Protein AF-A0A964L689-F1 (afdb_monomer_lite)

pLDDT: mean 83.7, std 13.47, range [41.34, 97.81]

Structure (mmCIF, N/CA/C/O backbone):
data_AF-A0A964L689-F1
#
_entry.id   AF-A0A964L689-F1
#
loop_
_atom_site.group_PDB
_atom_site.id
_atom_site.type_symbol
_atom_site.label_atom_id
_atom_site.label_alt_id
_atom_site.label_comp_id
_atom_site.label_asym_id
_atom_site.label_entity_id
_atom_site.label_seq_id
_atom_site.pdbx_PDB_ins_code
_atom_site.Cartn_x
_atom_site.Cartn_y
_atom_site.Cartn_z
_atom_site.occupancy
_atom_site.B_iso_or_equiv
_atom_site.auth_seq_id
_atom_site.auth_comp_id
_atom_site.auth_asym_id
_atom_site.auth_atom_id
_atom_site.pdbx_PDB_model_num
ATOM 1 N N . MET A 1 1 ? 2.789 32.667 -53.325 1.00 51.06 1 MET A N 1
ATOM 2 C CA . MET A 1 1 ? 3.941 32.046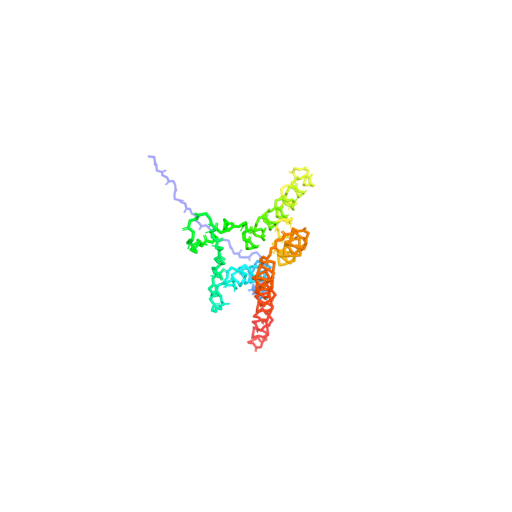 -52.638 1.00 51.06 1 MET A CA 1
ATOM 3 C C . MET A 1 1 ? 3.669 30.558 -52.642 1.00 51.06 1 MET A C 1
ATOM 5 O O . MET A 1 1 ? 2.903 30.087 -51.812 1.00 51.06 1 MET A O 1
ATOM 9 N N . ASP A 1 2 ? 4.183 29.869 -53.657 1.00 64.56 2 ASP A N 1
ATOM 10 C CA . ASP A 1 2 ? 3.907 28.454 -53.896 1.00 64.56 2 ASP A CA 1
ATOM 11 C C . ASP A 1 2 ? 4.858 27.600 -53.057 1.00 64.56 2 ASP A C 1
ATOM 13 O O . ASP A 1 2 ? 6.078 27.732 -53.157 1.00 64.56 2 ASP A O 1
ATOM 17 N N . ASN A 1 3 ? 4.301 26.750 -52.193 1.00 64.12 3 ASN A N 1
ATOM 18 C CA . ASN A 1 3 ? 5.085 25.785 -51.429 1.00 64.12 3 ASN A CA 1
ATOM 19 C C . ASN A 1 3 ? 5.558 24.669 -52.373 1.00 64.12 3 ASN A C 1
ATOM 21 O O . ASN A 1 3 ? 4.719 24.065 -53.048 1.00 64.12 3 ASN A O 1
ATOM 25 N N . PRO A 1 4 ? 6.864 24.355 -52.426 1.00 75.81 4 PRO A N 1
ATOM 26 C CA . PRO A 1 4 ? 7.337 23.250 -53.241 1.00 75.81 4 PRO A CA 1
ATOM 27 C C . PRO A 1 4 ? 6.759 21.922 -52.721 1.00 75.81 4 PRO A C 1
ATOM 29 O O . PRO A 1 4 ? 6.593 21.746 -51.509 1.00 75.81 4 PRO A O 1
ATOM 32 N N . PRO A 1 5 ? 6.447 20.972 -53.618 1.00 78.19 5 PRO A N 1
ATOM 33 C CA . PRO A 1 5 ? 5.855 19.699 -53.235 1.00 78.19 5 PRO A CA 1
ATOM 34 C C . PRO A 1 5 ? 6.825 18.891 -52.364 1.00 78.19 5 PRO A C 1
ATOM 36 O O . PRO A 1 5 ? 7.956 18.601 -52.759 1.00 78.19 5 PRO A O 1
ATOM 39 N N . VAL A 1 6 ? 6.374 18.509 -51.166 1.00 75.88 6 VAL A N 1
ATOM 40 C CA . VAL A 1 6 ? 7.130 17.650 -50.246 1.00 75.88 6 VAL A CA 1
ATOM 41 C C . VAL A 1 6 ? 7.205 16.239 -50.835 1.00 75.88 6 VAL A C 1
ATOM 43 O O . VAL A 1 6 ? 6.235 15.486 -50.820 1.00 75.88 6 VAL A O 1
ATOM 46 N N . SER A 1 7 ? 8.372 15.879 -51.369 1.00 77.94 7 SER A N 1
ATOM 47 C CA . SER A 1 7 ? 8.658 14.546 -51.905 1.00 77.94 7 SER A CA 1
ATOM 48 C C . SER A 1 7 ? 9.169 13.625 -50.797 1.00 77.94 7 SER A C 1
ATOM 50 O O . SER A 1 7 ? 10.312 13.747 -50.351 1.00 77.94 7 SER A O 1
ATOM 52 N N . ILE A 1 8 ? 8.352 12.655 -50.393 1.00 78.94 8 ILE A N 1
ATOM 53 C CA . ILE A 1 8 ? 8.748 11.604 -49.451 1.00 78.94 8 ILE A CA 1
ATOM 54 C C . ILE A 1 8 ? 9.462 10.495 -50.230 1.00 78.94 8 ILE A C 1
ATOM 56 O O . ILE A 1 8 ? 8.850 9.791 -51.032 1.00 78.94 8 ILE A O 1
ATOM 60 N N . LYS A 1 9 ? 10.764 10.318 -49.986 1.00 77.69 9 LYS A N 1
ATOM 61 C CA . LYS A 1 9 ? 11.562 9.240 -50.583 1.00 77.69 9 LYS A CA 1
ATOM 62 C C . LYS A 1 9 ? 11.717 8.109 -49.565 1.00 77.69 9 LYS A C 1
ATOM 64 O O . LYS A 1 9 ? 12.380 8.278 -48.545 1.00 77.69 9 LYS A O 1
ATOM 69 N N . MET A 1 10 ? 11.092 6.960 -49.820 1.00 71.50 10 MET A N 1
ATOM 70 C CA . MET A 1 10 ? 11.295 5.768 -48.990 1.00 71.50 10 MET A CA 1
ATOM 71 C C . MET A 1 10 ? 12.699 5.204 -49.228 1.00 71.50 10 MET A C 1
ATOM 73 O O . MET A 1 10 ? 13.040 4.816 -50.345 1.00 71.50 1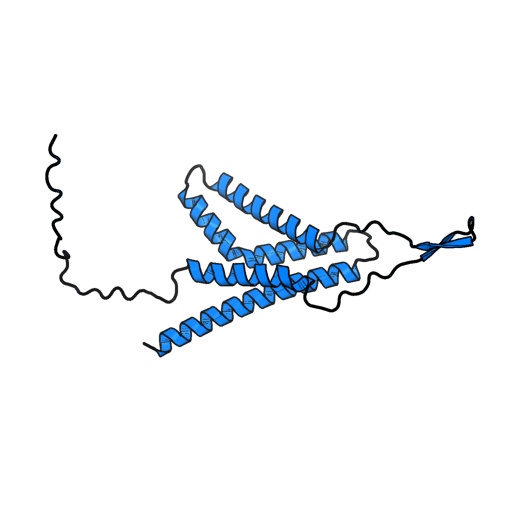0 MET A O 1
ATOM 77 N N . HIS A 1 11 ? 13.508 5.141 -48.171 1.00 74.19 11 HIS A N 1
ATOM 78 C CA . HIS A 1 11 ? 14.788 4.439 -48.191 1.00 74.19 11 HIS A CA 1
ATOM 79 C C . HIS A 1 11 ? 14.567 2.940 -47.972 1.00 74.19 11 HIS A C 1
ATOM 81 O O .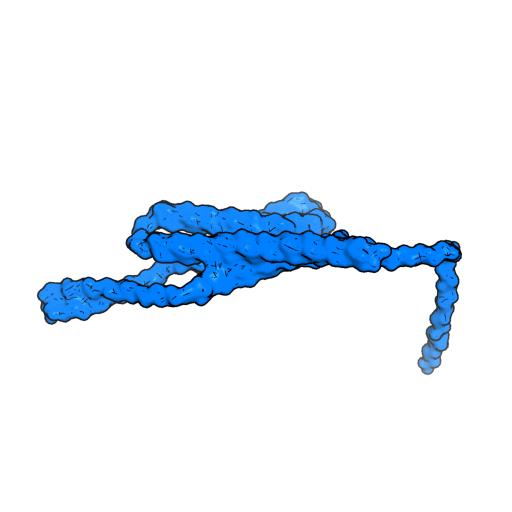 HIS A 1 11 ? 13.863 2.534 -47.047 1.00 74.19 11 HIS A O 1
ATOM 87 N N . ALA A 1 12 ? 15.175 2.112 -48.824 1.00 74.50 12 ALA A N 1
ATOM 88 C CA . ALA A 1 12 ? 15.200 0.672 -48.612 1.00 74.50 12 ALA A CA 1
ATOM 89 C C . ALA A 1 12 ? 16.007 0.347 -47.337 1.00 74.50 12 ALA A C 1
ATOM 91 O O . ALA A 1 12 ? 17.000 1.021 -47.061 1.00 74.50 12 ALA A O 1
ATOM 92 N N . PRO A 1 13 ? 15.607 -0.665 -46.549 1.00 68.75 13 PRO A N 1
ATOM 93 C CA . PRO A 1 13 ? 16.316 -1.033 -45.329 1.00 68.75 13 PRO A CA 1
ATOM 94 C C . PRO A 1 13 ? 17.757 -1.469 -45.642 1.00 68.75 13 PRO A C 1
ATOM 96 O O . PRO A 1 13 ? 17.975 -2.432 -46.375 1.00 68.75 13 PRO A O 1
ATOM 99 N N . GLU A 1 14 ? 18.726 -0.770 -45.042 1.00 76.25 14 GLU A N 1
ATOM 100 C CA . GLU A 1 14 ? 20.181 -0.890 -45.269 1.00 76.25 14 GLU A CA 1
ATOM 101 C C . GLU A 1 14 ? 20.732 -2.319 -45.099 1.00 76.25 14 GLU A C 1
ATOM 103 O O . GLU A 1 14 ? 21.706 -2.723 -45.725 1.00 76.25 14 GLU A O 1
ATOM 108 N N . ARG A 1 15 ? 20.072 -3.155 -44.296 1.00 66.69 15 ARG A N 1
ATOM 109 C CA . ARG A 1 15 ? 20.368 -4.586 -44.199 1.00 66.69 15 ARG A CA 1
ATOM 110 C C . ARG A 1 15 ? 19.164 -5.369 -44.695 1.00 66.69 15 ARG A C 1
ATOM 112 O O . ARG A 1 15 ? 18.144 -5.420 -44.018 1.00 66.69 15 ARG A O 1
ATOM 119 N N . ARG A 1 16 ? 19.328 -6.105 -45.801 1.00 60.97 16 ARG A N 1
ATOM 120 C CA . ARG A 1 16 ? 18.403 -7.139 -46.331 1.00 60.97 16 ARG A CA 1
ATOM 121 C C . ARG A 1 16 ? 18.119 -8.307 -45.368 1.00 60.97 16 ARG A C 1
ATOM 123 O O . ARG A 1 16 ? 17.636 -9.360 -45.782 1.00 60.97 16 ARG A O 1
ATOM 130 N N . ARG A 1 17 ? 18.408 -8.159 -44.076 1.00 61.81 17 ARG A N 1
ATOM 131 C CA . ARG A 1 17 ? 17.977 -9.105 -43.061 1.00 61.81 17 ARG A CA 1
ATOM 132 C C . ARG A 1 17 ? 16.539 -8.749 -42.718 1.00 61.81 17 ARG A C 1
ATOM 134 O O . ARG A 1 17 ? 16.282 -7.702 -42.133 1.00 61.81 17 ARG A O 1
ATOM 141 N N . LYS A 1 18 ? 15.611 -9.648 -43.053 1.00 54.31 18 LYS A N 1
ATOM 142 C CA . LYS A 1 18 ? 14.320 -9.733 -42.368 1.00 54.31 18 LYS A CA 1
ATOM 143 C C . LYS A 1 18 ? 14.621 -10.105 -40.917 1.00 54.31 18 LYS A C 1
ATOM 145 O O . LYS A 1 18 ? 14.527 -11.264 -40.532 1.00 54.31 18 LYS A O 1
ATOM 150 N N . THR A 1 19 ? 15.096 -9.147 -40.132 1.00 55.94 19 THR A N 1
ATOM 151 C CA . THR A 1 19 ? 15.060 -9.277 -38.687 1.00 55.94 19 THR A CA 1
ATOM 152 C C . THR A 1 19 ? 13.584 -9.167 -38.374 1.00 55.94 19 THR A C 1
ATOM 154 O O . THR A 1 19 ? 13.030 -8.072 -38.367 1.00 55.94 19 THR A O 1
ATOM 157 N N . THR A 1 20 ? 12.918 -10.306 -38.204 1.00 57.31 20 THR A N 1
ATOM 158 C CA . THR A 1 20 ? 11.721 -10.338 -37.382 1.00 57.31 20 THR A CA 1
ATOM 159 C C . THR A 1 20 ? 12.144 -9.669 -36.089 1.00 57.31 20 THR A C 1
ATOM 161 O O . THR A 1 20 ? 12.945 -10.215 -35.328 1.00 57.31 20 THR A O 1
ATOM 164 N N . THR A 1 21 ? 11.672 -8.447 -35.865 1.00 49.84 21 THR A N 1
ATOM 165 C CA . THR A 1 21 ? 11.485 -7.936 -34.520 1.00 49.84 21 THR A CA 1
ATOM 166 C C . THR A 1 21 ? 10.513 -8.914 -33.884 1.00 49.84 21 THR A C 1
ATOM 168 O O . THR A 1 21 ? 9.305 -8.712 -33.848 1.00 49.84 21 THR A O 1
ATOM 171 N N . VAL A 1 22 ? 11.050 -10.037 -33.406 1.00 50.09 22 VAL A N 1
ATOM 172 C CA . VAL A 1 22 ? 10.508 -10.668 -32.225 1.00 50.09 22 VAL A CA 1
ATOM 173 C C . VAL A 1 22 ? 10.543 -9.524 -31.235 1.00 50.09 22 VAL A C 1
ATOM 175 O O . VAL A 1 22 ? 11.610 -9.157 -30.741 1.00 50.09 22 VAL A O 1
ATOM 178 N N . MET A 1 23 ? 9.387 -8.885 -31.022 1.00 41.34 23 MET A N 1
ATOM 179 C CA . MET A 1 23 ? 9.141 -8.278 -29.731 1.00 41.34 23 MET A CA 1
ATOM 180 C C . MET A 1 23 ? 9.655 -9.329 -28.762 1.00 41.34 23 MET A C 1
ATOM 182 O O . MET A 1 23 ? 9.170 -10.464 -28.764 1.00 41.34 23 MET A O 1
ATOM 186 N N . CYS A 1 24 ? 10.691 -8.989 -28.006 1.00 45.44 24 CYS A N 1
ATOM 187 C CA . CYS A 1 24 ? 11.037 -9.732 -26.813 1.00 45.44 24 CYS A CA 1
ATOM 188 C C . CYS A 1 24 ? 9.885 -9.455 -25.829 1.00 45.44 24 CYS A C 1
ATOM 190 O O . CYS A 1 24 ? 10.000 -8.684 -24.881 1.00 45.44 24 CYS A O 1
ATOM 192 N N . CYS A 1 25 ? 8.704 -9.961 -26.191 1.00 45.09 25 CYS A N 1
ATOM 193 C CA . CYS A 1 25 ? 7.449 -9.845 -25.494 1.00 45.09 25 CYS A CA 1
ATOM 194 C C . CYS A 1 25 ? 7.540 -10.917 -24.429 1.00 45.09 25 CYS A C 1
ATOM 196 O O . CYS A 1 25 ? 7.419 -12.110 -24.689 1.00 45.09 25 CYS A O 1
ATOM 198 N N . GLY A 1 26 ? 7.911 -10.450 -23.255 1.00 48.69 26 GLY A N 1
ATOM 199 C CA . GLY A 1 26 ? 8.061 -11.240 -22.052 1.00 48.69 26 GLY A CA 1
ATOM 200 C C . GLY A 1 26 ? 8.518 -10.333 -20.923 1.00 48.69 26 GLY A C 1
ATOM 201 O O . GLY A 1 26 ? 7.970 -10.401 -19.833 1.00 48.69 26 GLY A O 1
ATOM 202 N N . CYS A 1 27 ? 9.442 -9.407 -21.217 1.00 56.38 27 CYS A N 1
ATOM 203 C CA . CYS A 1 27 ? 10.006 -8.490 -20.227 1.00 56.38 27 CYS A CA 1
ATOM 204 C C . CYS A 1 27 ? 10.352 -7.108 -20.826 1.00 56.38 27 CYS A C 1
ATOM 206 O O . CYS A 1 27 ? 11.511 -6.704 -20.792 1.00 56.38 27 CYS A O 1
ATOM 208 N N . SER A 1 28 ? 9.390 -6.331 -21.345 1.00 47.28 28 SER A N 1
ATOM 209 C CA . SER A 1 28 ? 9.579 -4.869 -21.353 1.00 47.28 28 SER A CA 1
ATOM 210 C C . SER A 1 28 ? 9.095 -4.355 -20.000 1.00 47.28 28 SER A C 1
ATOM 212 O O . SER A 1 28 ? 7.904 -4.127 -19.803 1.00 47.28 28 SER A O 1
ATOM 214 N N . CYS A 1 29 ? 10.037 -4.288 -19.064 1.00 52.81 29 CYS A N 1
ATOM 215 C CA . CYS A 1 29 ? 10.005 -3.854 -17.661 1.00 52.81 29 CYS A CA 1
ATOM 216 C C . CYS A 1 29 ? 8.895 -2.894 -17.176 1.00 52.81 29 CYS A C 1
ATOM 218 O O . CYS A 1 29 ? 8.625 -2.859 -15.983 1.00 52.81 29 CYS A O 1
ATOM 220 N N . CYS A 1 30 ? 8.216 -2.141 -18.035 1.00 54.69 30 CYS A N 1
ATOM 221 C CA . CYS A 1 30 ? 7.139 -1.230 -17.658 1.00 54.69 30 CYS A CA 1
ATOM 222 C C . CYS A 1 30 ? 5.879 -1.969 -17.165 1.00 54.69 30 CYS A C 1
ATOM 224 O O . CYS A 1 30 ? 5.308 -1.598 -16.145 1.00 54.69 30 CYS A O 1
ATOM 226 N N . CYS A 1 31 ? 5.454 -3.043 -17.838 1.00 60.75 31 CYS A N 1
ATOM 227 C CA . CYS A 1 31 ? 4.179 -3.708 -17.526 1.00 60.75 31 CYS A CA 1
ATOM 228 C C . CYS A 1 31 ? 4.241 -4.521 -16.221 1.00 60.75 31 CYS A C 1
ATOM 230 O O . CYS A 1 31 ? 3.263 -4.587 -15.475 1.00 60.75 31 CYS A O 1
ATOM 232 N N . CYS A 1 32 ? 5.408 -5.103 -15.929 1.00 64.06 32 CYS A N 1
ATOM 233 C CA . CYS A 1 32 ? 5.633 -5.948 -14.759 1.00 64.06 32 CYS A CA 1
ATOM 234 C C . CYS A 1 32 ? 5.638 -5.112 -13.469 1.00 64.06 32 CYS A C 1
ATOM 236 O O . CYS A 1 32 ? 4.983 -5.449 -12.489 1.00 64.06 32 CYS A O 1
ATOM 238 N N . CYS A 1 33 ? 6.301 -3.956 -13.477 1.00 64.00 33 CYS A N 1
ATOM 239 C CA . CYS A 1 33 ? 6.290 -3.049 -12.328 1.00 64.00 33 CYS A CA 1
ATOM 240 C C . CYS A 1 33 ? 4.884 -2.481 -12.083 1.00 64.00 33 CYS A C 1
ATOM 242 O O . CYS A 1 33 ? 4.448 -2.369 -10.939 1.00 64.00 33 CYS A O 1
ATOM 244 N N . CYS A 1 34 ? 4.144 -2.180 -13.157 1.00 67.25 34 CYS A N 1
ATOM 245 C CA . CYS A 1 34 ? 2.794 -1.639 -13.057 1.00 67.25 34 CYS A CA 1
ATOM 246 C C . CYS A 1 34 ? 1.806 -2.620 -12.423 1.00 67.25 34 CYS A C 1
ATOM 248 O O . CYS A 1 34 ? 1.090 -2.210 -11.521 1.00 67.25 34 CYS A O 1
ATOM 250 N N . LEU A 1 35 ? 1.749 -3.894 -12.828 1.00 75.19 35 LEU A N 1
ATOM 251 C CA . LEU A 1 35 ? 0.744 -4.815 -12.269 1.00 75.19 35 LEU A CA 1
ATOM 252 C C . LEU A 1 35 ? 1.027 -5.150 -10.791 1.00 75.19 35 LEU A C 1
ATOM 254 O O . LEU A 1 35 ? 0.091 -5.286 -10.009 1.00 75.19 35 LEU A O 1
ATOM 258 N N . HIS A 1 36 ? 2.303 -5.224 -10.394 1.00 72.56 36 HIS A N 1
ATOM 259 C CA . HIS A 1 36 ? 2.705 -5.409 -8.996 1.00 72.56 36 HIS A CA 1
ATOM 260 C C . HIS A 1 36 ? 2.289 -4.231 -8.115 1.00 72.56 36 HIS A C 1
ATOM 262 O O . HIS A 1 36 ? 1.634 -4.415 -7.090 1.00 72.56 36 HIS A O 1
ATOM 268 N N . THR A 1 37 ? 2.651 -3.024 -8.543 1.00 78.69 37 THR A N 1
ATOM 269 C CA . THR A 1 37 ? 2.418 -1.794 -7.788 1.00 78.69 37 THR A CA 1
ATOM 270 C C . THR A 1 37 ? 0.949 -1.382 -7.821 1.00 78.69 37 THR A C 1
ATOM 272 O O . THR A 1 37 ? 0.382 -1.029 -6.793 1.00 78.69 37 THR A O 1
ATOM 275 N N . LEU A 1 38 ? 0.276 -1.484 -8.969 1.00 82.00 38 LEU A N 1
ATOM 276 C CA . LEU A 1 38 ? -1.159 -1.203 -9.067 1.00 82.00 38 LEU A CA 1
ATOM 277 C C . LEU A 1 38 ? -1.977 -2.249 -8.311 1.00 82.00 38 LEU A C 1
ATOM 279 O O . LEU A 1 38 ? -2.887 -1.879 -7.574 1.00 82.00 38 LEU A O 1
ATOM 283 N N . GLY A 1 39 ? -1.637 -3.534 -8.446 1.00 79.25 39 GLY A N 1
ATOM 284 C CA . GLY A 1 39 ? -2.298 -4.613 -7.717 1.00 79.25 39 GLY A CA 1
ATOM 285 C C . GLY A 1 39 ? -2.197 -4.422 -6.205 1.00 79.25 39 GLY A C 1
ATOM 286 O O . GLY A 1 39 ? -3.207 -4.532 -5.508 1.00 79.25 39 GLY A O 1
ATOM 287 N N . SER A 1 40 ? -1.016 -4.057 -5.695 1.00 80.44 40 SER A N 1
ATOM 288 C CA . SER A 1 40 ? -0.818 -3.812 -4.266 1.00 80.44 40 SER A CA 1
ATOM 289 C C . SER A 1 40 ? -1.525 -2.542 -3.774 1.00 80.44 40 SER A C 1
ATOM 291 O O . SER A 1 40 ? -2.114 -2.567 -2.695 1.00 80.44 40 SER A O 1
ATOM 293 N N . ILE A 1 41 ? -1.540 -1.450 -4.552 1.00 85.50 41 ILE A N 1
ATOM 294 C CA . ILE A 1 41 ? -2.277 -0.215 -4.218 1.00 85.50 41 ILE A CA 1
ATOM 295 C C . ILE A 1 41 ? -3.781 -0.471 -4.174 1.00 85.50 41 ILE A C 1
ATOM 297 O O . ILE A 1 41 ? -4.428 -0.113 -3.191 1.00 85.50 41 ILE A O 1
ATOM 301 N N . VAL A 1 42 ? -4.338 -1.086 -5.221 1.00 88.31 42 VAL A N 1
ATOM 302 C CA . VAL A 1 42 ? -5.779 -1.346 -5.312 1.00 88.31 42 VAL A CA 1
ATOM 303 C C . VAL A 1 42 ? -6.201 -2.274 -4.183 1.00 88.31 42 VAL A C 1
ATOM 305 O O . VAL A 1 42 ? -7.136 -1.947 -3.456 1.00 88.31 42 VAL A O 1
ATOM 308 N N . ALA A 1 43 ? -5.476 -3.374 -3.967 1.00 82.94 43 ALA A N 1
ATOM 309 C CA . ALA A 1 43 ? -5.766 -4.303 -2.883 1.00 82.94 43 ALA A CA 1
ATOM 310 C C . ALA A 1 43 ? -5.675 -3.632 -1.498 1.00 82.94 43 ALA A C 1
ATOM 312 O O . ALA A 1 43 ? -6.555 -3.839 -0.663 1.00 82.94 43 ALA A O 1
ATOM 313 N N . ALA A 1 44 ? -4.674 -2.776 -1.263 1.00 81.44 44 ALA A N 1
ATOM 314 C CA . ALA A 1 44 ? -4.547 -2.002 -0.027 1.00 81.44 44 ALA A CA 1
ATOM 315 C C . ALA A 1 44 ? -5.713 -1.024 0.187 1.00 81.44 44 ALA A C 1
ATOM 317 O O . ALA A 1 44 ? -6.201 -0.885 1.307 1.00 81.44 44 ALA A O 1
ATOM 318 N N . ALA A 1 45 ? -6.169 -0.360 -0.878 1.00 87.69 45 ALA A N 1
ATOM 319 C CA . ALA A 1 45 ? -7.257 0.611 -0.823 1.00 87.69 45 ALA A CA 1
ATOM 320 C C . ALA A 1 45 ? -8.623 -0.049 -0.579 1.00 87.69 45 ALA A C 1
ATOM 322 O O . ALA A 1 45 ? -9.443 0.497 0.158 1.00 87.69 45 ALA A O 1
ATOM 323 N N . VAL A 1 46 ? -8.865 -1.234 -1.154 1.00 90.06 46 VAL A N 1
ATOM 324 C CA . VAL A 1 46 ? -10.137 -1.957 -0.978 1.00 90.06 46 VAL A CA 1
ATOM 325 C C . VAL A 1 46 ? -10.181 -2.793 0.303 1.00 90.06 46 VAL A C 1
ATOM 327 O O . VAL A 1 46 ? -11.268 -3.046 0.820 1.00 90.06 46 VAL A O 1
ATOM 330 N N . ALA A 1 47 ? -9.036 -3.207 0.859 1.00 86.50 47 ALA A N 1
ATOM 331 C CA . ALA A 1 4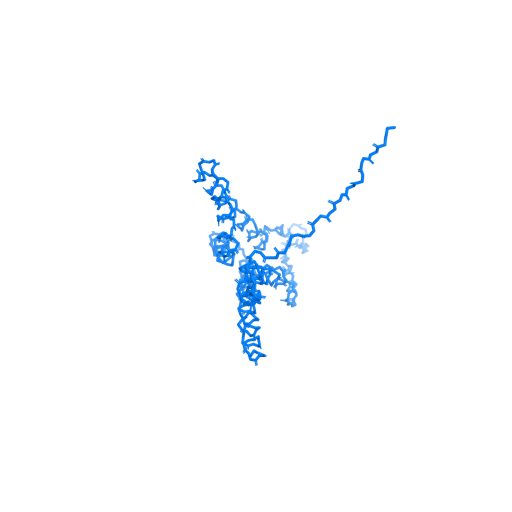7 ? -9.001 -4.097 2.023 1.00 86.50 47 ALA A CA 1
ATOM 332 C C . ALA A 1 47 ? -9.769 -3.578 3.259 1.00 86.50 47 ALA A C 1
ATOM 334 O O . ALA A 1 47 ? -10.436 -4.387 3.911 1.00 86.50 47 ALA A O 1
ATOM 335 N N . PRO A 1 48 ? -9.758 -2.271 3.597 1.00 83.38 48 PRO A N 1
ATOM 336 C CA . PRO A 1 48 ? -10.580 -1.745 4.685 1.00 83.38 48 PRO A CA 1
ATOM 337 C C . PRO A 1 48 ? -12.088 -1.903 4.449 1.00 83.38 48 PRO A C 1
ATOM 339 O O . PRO A 1 48 ? -12.825 -2.112 5.413 1.00 83.38 48 PRO A O 1
ATOM 342 N N . ALA A 1 49 ? -12.534 -1.836 3.189 1.00 85.00 49 ALA A N 1
ATOM 343 C CA . ALA A 1 49 ? -13.938 -1.972 2.800 1.00 85.00 49 ALA A CA 1
ATOM 344 C C . ALA A 1 49 ? -14.403 -3.439 2.745 1.00 85.00 49 ALA A C 1
ATOM 346 O O . ALA A 1 49 ? -15.594 -3.722 2.870 1.00 85.00 49 ALA A O 1
ATOM 347 N N . LEU A 1 50 ? -13.474 -4.390 2.603 1.00 82.25 50 LEU A N 1
ATOM 348 C CA . LEU A 1 50 ? -13.778 -5.817 2.611 1.00 82.25 50 LEU A CA 1
ATOM 349 C C . LEU A 1 50 ? -13.992 -6.315 4.055 1.00 82.25 50 LEU A C 1
ATOM 351 O O . LEU A 1 50 ? -13.068 -6.600 4.830 1.00 82.25 50 LEU A O 1
ATOM 355 N N . GLY A 1 51 ? -15.264 -6.392 4.445 1.00 75.94 51 GLY A N 1
ATOM 356 C CA . GLY A 1 51 ? -15.739 -7.005 5.685 1.00 75.94 51 GLY A CA 1
ATOM 357 C C . GLY A 1 51 ? -16.943 -6.276 6.277 1.00 75.94 51 GLY A C 1
ATOM 358 O O . GLY A 1 51 ? -17.159 -5.100 6.010 1.00 75.94 51 GLY A O 1
ATOM 359 N N . ARG A 1 52 ? -17.722 -6.969 7.118 1.00 72.62 52 ARG A N 1
ATOM 360 C CA . ARG A 1 52 ? -18.800 -6.329 7.886 1.00 72.62 52 ARG A CA 1
ATOM 361 C C . ARG A 1 52 ? -18.184 -5.235 8.758 1.00 72.62 52 ARG A C 1
ATOM 363 O O . ARG A 1 52 ? -17.340 -5.541 9.604 1.00 72.62 52 ARG A O 1
ATOM 370 N N . GLY A 1 53 ? -18.563 -3.980 8.510 1.00 62.88 53 GLY A N 1
ATOM 371 C CA . GLY A 1 53 ? -18.190 -2.857 9.361 1.00 62.88 53 GLY A CA 1
ATOM 372 C C . GLY A 1 53 ? -18.600 -3.193 10.787 1.00 62.88 53 GLY A C 1
ATOM 373 O O . GLY A 1 53 ? -19.774 -3.448 11.051 1.00 62.88 53 GLY A O 1
ATOM 374 N N . GLN A 1 54 ? -17.627 -3.297 11.688 1.00 65.88 54 GLN A N 1
ATOM 375 C CA . GLN A 1 54 ? -17.939 -3.511 13.090 1.00 65.88 54 GLN A CA 1
ATOM 376 C C . GLN A 1 54 ? -18.548 -2.196 13.574 1.00 65.88 54 GLN A C 1
ATOM 378 O O . GLN A 1 54 ? -17.881 -1.163 13.501 1.00 65.88 54 GLN A O 1
ATOM 383 N N . ALA A 1 55 ? -19.826 -2.220 13.965 1.00 63.03 55 ALA A N 1
ATOM 384 C CA . ALA A 1 55 ? -20.492 -1.037 14.490 1.00 63.03 55 ALA A CA 1
ATOM 385 C C . ALA A 1 55 ? -19.629 -0.468 15.620 1.00 63.03 55 ALA A C 1
ATOM 387 O O . ALA A 1 55 ? -19.175 -1.215 16.492 1.00 63.03 55 ALA A O 1
ATOM 388 N N . MET A 1 56 ? -19.332 0.831 15.549 1.00 64.06 56 MET A N 1
ATOM 389 C CA . MET A 1 56 ? -18.560 1.504 16.584 1.00 64.06 56 MET A CA 1
ATOM 390 C C . MET A 1 56 ? -19.308 1.306 17.902 1.00 64.06 56 MET A C 1
ATOM 392 O O . MET A 1 56 ? -20.474 1.678 18.008 1.00 64.06 56 MET A O 1
ATOM 396 N N . GLN A 1 57 ? -18.669 0.649 18.870 1.00 67.31 57 GLN A N 1
ATOM 397 C CA . GLN A 1 57 ? -19.296 0.388 20.157 1.00 67.31 57 GLN A CA 1
ATOM 398 C C . GLN A 1 57 ? -19.475 1.737 20.860 1.00 67.31 57 GLN A C 1
ATOM 400 O O . GLN A 1 57 ? -18.491 2.379 21.231 1.00 67.31 57 GLN A O 1
ATOM 405 N N . MET A 1 58 ? -20.721 2.200 20.957 1.00 73.00 58 MET A N 1
ATOM 406 C CA . MET A 1 58 ? -21.055 3.426 21.671 1.00 73.00 58 MET A CA 1
ATOM 407 C C . MET A 1 58 ? -20.890 3.139 23.162 1.00 73.00 58 MET A C 1
ATOM 409 O O . MET A 1 58 ? -21.576 2.281 23.712 1.00 73.00 58 MET A O 1
ATOM 413 N N . ILE A 1 59 ? -19.909 3.787 23.786 1.00 80.25 59 ILE A N 1
ATOM 414 C CA . ILE A 1 59 ? -19.710 3.715 25.233 1.00 80.25 59 ILE A CA 1
ATOM 415 C C . ILE A 1 59 ? -20.568 4.824 25.831 1.00 80.25 59 ILE A C 1
ATOM 417 O O . ILE A 1 59 ? -20.373 5.990 25.492 1.00 80.25 59 ILE A O 1
ATOM 421 N N . TYR A 1 60 ? -21.508 4.458 26.691 1.00 85.00 60 TYR A N 1
ATOM 422 C CA . TYR A 1 60 ? -22.297 5.405 27.470 1.00 85.00 60 TYR A CA 1
ATOM 423 C C . TYR A 1 60 ? -21.598 5.639 28.806 1.00 85.00 60 TYR A C 1
ATOM 425 O O . TYR A 1 60 ? -21.022 4.707 29.375 1.00 85.00 60 TYR A O 1
ATOM 433 N N . TYR A 1 61 ? -21.604 6.880 29.279 1.00 85.12 61 TYR A N 1
ATOM 434 C CA . TYR A 1 61 ? -21.252 7.191 30.657 1.00 85.12 61 TYR A CA 1
ATOM 435 C C . TYR A 1 61 ? -22.494 7.718 31.357 1.00 85.12 61 TYR A C 1
ATOM 437 O O . TYR A 1 61 ? -23.286 8.455 30.771 1.00 85.12 61 TYR A O 1
ATOM 445 N N . TYR A 1 62 ? -22.665 7.289 32.599 1.00 89.00 62 TYR A N 1
ATOM 446 C CA . TYR A 1 62 ? -23.717 7.802 33.452 1.00 89.00 62 TYR A CA 1
ATOM 447 C C . TYR A 1 62 ? -23.236 9.117 34.057 1.00 89.00 62 TYR A C 1
ATOM 449 O O . TYR A 1 62 ? -22.166 9.153 34.672 1.00 89.00 62 TYR A O 1
ATOM 457 N N . ASP A 1 63 ? -23.982 10.191 33.832 1.00 89.62 63 ASP A N 1
ATOM 458 C CA . ASP A 1 63 ? -23.723 11.473 34.470 1.00 89.62 63 ASP A CA 1
ATOM 459 C C . ASP A 1 63 ? -24.517 11.550 35.779 1.00 89.62 63 ASP A C 1
ATOM 461 O O . ASP A 1 63 ? -25.746 11.593 35.774 1.00 89.62 63 ASP A O 1
ATOM 465 N N . GLU A 1 64 ? -23.813 11.534 36.912 1.00 92.50 64 GLU A N 1
ATOM 466 C CA . GLU A 1 64 ? -24.442 11.583 38.237 1.00 92.50 64 GLU A CA 1
ATOM 467 C C . GLU A 1 64 ? -25.180 12.903 38.498 1.00 92.50 64 GLU A C 1
ATOM 469 O O . GLU A 1 64 ? -26.115 12.920 39.297 1.00 92.50 64 GLU A O 1
ATOM 474 N N . GLU A 1 65 ? -24.794 13.997 37.833 1.00 90.69 65 GLU A N 1
ATOM 475 C CA . GLU A 1 65 ? -25.378 15.321 38.069 1.00 90.69 65 GLU A CA 1
ATOM 476 C C . GLU A 1 65 ? -26.742 15.476 37.380 1.00 90.69 65 GLU A C 1
ATOM 478 O O . GLU A 1 65 ? -27.661 16.083 37.932 1.00 90.69 65 GLU A O 1
ATOM 483 N N . THR A 1 66 ? -26.896 14.885 36.194 1.00 92.38 66 THR A N 1
ATOM 484 C CA . THR A 1 66 ? -28.134 14.942 35.400 1.00 92.38 66 THR A CA 1
ATOM 485 C C . THR A 1 66 ? -28.997 13.688 35.531 1.00 92.38 66 THR A C 1
ATOM 487 O O . THR A 1 66 ? -30.202 13.747 35.290 1.00 92.38 66 THR A O 1
ATOM 490 N N . GLY A 1 67 ? -28.411 12.557 35.936 1.00 91.75 67 GLY A N 1
ATOM 491 C CA . GLY A 1 67 ? -29.079 11.256 35.976 1.00 91.75 67 GLY A CA 1
ATOM 492 C C . GLY A 1 67 ? -29.339 10.650 34.593 1.00 91.75 67 GLY A C 1
ATOM 493 O O . GLY A 1 67 ? -30.115 9.701 34.481 1.00 91.75 67 GLY A O 1
ATOM 494 N N . GLU A 1 68 ? -28.721 11.191 33.538 1.00 90.31 68 GLU A N 1
ATOM 495 C CA . GLU A 1 68 ? -28.898 10.734 32.160 1.00 90.31 68 GLU A CA 1
ATOM 496 C C . GLU A 1 68 ? -27.689 9.919 31.664 1.00 90.31 68 GLU A C 1
ATOM 498 O O . GLU A 1 68 ? -26.529 10.186 31.994 1.00 90.31 68 GLU A O 1
ATOM 503 N N . GLU A 1 69 ? -27.952 8.911 30.825 1.00 88.50 69 GLU A N 1
ATOM 504 C CA . GLU A 1 69 ? -26.901 8.202 30.090 1.00 88.50 69 GLU A CA 1
ATOM 505 C C . GLU A 1 69 ? -26.475 9.030 28.879 1.00 88.50 69 GLU A C 1
ATOM 507 O O . GLU A 1 69 ? -27.164 9.083 27.856 1.00 88.50 69 GLU A O 1
ATOM 512 N N . MET A 1 70 ? -25.302 9.651 28.963 1.00 80.69 70 MET A N 1
ATOM 513 C CA . MET A 1 70 ? -24.757 10.399 27.842 1.00 80.69 70 MET A CA 1
ATOM 514 C C . MET A 1 70 ? -23.863 9.501 26.979 1.00 80.69 70 MET A C 1
ATOM 516 O O . MET A 1 70 ? -22.984 8.796 27.492 1.00 80.69 70 MET A O 1
ATOM 520 N N . PRO A 1 71 ? -24.032 9.511 25.642 1.00 83.06 71 PRO A N 1
ATOM 521 C CA . PRO A 1 71 ? -23.094 8.834 24.768 1.00 83.06 71 PRO A CA 1
ATOM 522 C C . PRO A 1 71 ? -21.749 9.546 24.889 1.00 83.06 71 PRO A C 1
ATOM 524 O O . PRO A 1 71 ? -21.632 10.742 24.610 1.00 83.06 71 PRO A O 1
ATOM 527 N N . LEU A 1 72 ? -20.702 8.815 25.273 1.00 77.56 72 LEU A N 1
ATOM 528 C CA . LEU A 1 72 ? -19.348 9.343 25.250 1.00 77.56 72 LEU A CA 1
ATOM 529 C C . LEU A 1 72 ? -18.954 9.459 23.774 1.00 77.56 72 LEU A C 1
ATOM 531 O O . LEU A 1 72 ? -18.416 8.520 23.180 1.00 77.56 72 LEU A O 1
ATOM 535 N N . VAL A 1 73 ? -19.272 10.604 23.157 1.00 69.19 73 VAL A N 1
ATOM 536 C CA . VAL A 1 73 ? -18.889 10.936 21.781 1.00 69.19 73 VAL A CA 1
ATOM 537 C C . VAL A 1 73 ? -17.382 11.133 21.777 1.00 69.19 73 VAL A C 1
ATOM 539 O O . VAL A 1 73 ? -16.839 12.238 21.836 1.00 69.19 73 VAL A O 1
ATOM 542 N N . ARG A 1 74 ? -16.669 10.012 21.766 1.00 67.62 74 ARG A N 1
ATOM 543 C CA . ARG A 1 74 ? -15.226 10.008 21.694 1.00 67.62 74 ARG A CA 1
ATOM 544 C C . ARG A 1 74 ? -14.870 10.568 20.332 1.00 67.62 74 ARG A C 1
ATOM 546 O O . ARG A 1 74 ? -15.163 9.937 19.318 1.00 67.62 74 ARG A O 1
ATOM 553 N N . LYS A 1 75 ? -14.240 11.745 20.304 1.00 74.31 75 LYS A N 1
ATOM 554 C CA . LYS A 1 75 ? -13.701 12.298 19.058 1.00 74.31 75 LYS A CA 1
ATOM 555 C C . LYS A 1 75 ? -12.840 11.208 18.410 1.00 74.31 75 LYS A C 1
ATOM 557 O O . LYS A 1 75 ? -11.875 10.767 19.048 1.00 74.31 75 LYS A O 1
ATOM 562 N N . PRO A 1 76 ? -13.194 10.714 17.210 1.00 74.19 76 PRO A N 1
ATOM 563 C CA . PRO A 1 76 ? -12.425 9.662 16.574 1.00 74.19 76 PRO A CA 1
ATOM 564 C C . PRO A 1 76 ? -11.030 10.222 16.303 1.00 74.19 76 PRO A C 1
ATOM 566 O O . PRO A 1 76 ? -10.856 11.126 15.491 1.00 74.19 76 PRO A O 1
ATOM 569 N N . GLY A 1 77 ? -10.025 9.725 17.025 1.00 83.88 77 GLY A N 1
ATOM 570 C CA . GLY A 1 77 ? -8.636 10.055 16.717 1.00 83.88 77 GLY A CA 1
ATOM 571 C C . GLY A 1 77 ? -8.263 9.536 15.325 1.00 83.88 77 GLY A C 1
ATOM 572 O O . GLY A 1 77 ? -8.942 8.647 14.803 1.00 83.88 77 GLY A O 1
ATOM 573 N N . LEU A 1 78 ? -7.151 10.025 14.768 1.00 90.19 78 LEU A N 1
ATOM 574 C CA . LEU A 1 78 ? -6.619 9.633 13.452 1.00 90.19 78 LEU A CA 1
ATOM 575 C C . LEU A 1 78 ? -6.755 8.124 13.190 1.00 90.19 78 LEU A C 1
ATOM 577 O O . LEU A 1 78 ? -6.324 7.304 14.000 1.00 90.19 78 LEU A O 1
ATOM 581 N N . SER A 1 79 ? -7.395 7.757 12.082 1.00 91.94 79 SER A N 1
ATOM 582 C CA . SER A 1 79 ? -7.537 6.356 11.675 1.00 91.94 79 SER A CA 1
ATOM 583 C C . SER A 1 79 ? -6.178 5.776 11.271 1.00 91.94 79 SER A C 1
ATOM 585 O O . SER A 1 79 ? -5.401 6.454 10.599 1.00 91.94 79 SER A O 1
ATOM 587 N N . ALA A 1 80 ? -5.916 4.508 11.602 1.00 91.31 80 ALA A N 1
ATOM 588 C CA . ALA A 1 80 ? -4.738 3.774 11.136 1.00 91.31 80 ALA A CA 1
ATOM 589 C C . ALA A 1 80 ? -4.567 3.814 9.613 1.00 91.31 80 ALA A C 1
ATOM 591 O O . ALA A 1 80 ? -3.441 3.883 9.130 1.00 91.31 80 ALA A O 1
ATOM 592 N N . VAL A 1 81 ? -5.673 3.846 8.862 1.00 92.75 81 VAL A N 1
ATOM 593 C CA . VAL A 1 81 ? -5.655 3.998 7.401 1.00 92.75 81 VAL A CA 1
ATOM 594 C C . VAL A 1 81 ? -5.014 5.330 7.012 1.00 92.75 81 VAL A C 1
ATOM 596 O O . VAL A 1 81 ? -4.126 5.373 6.169 1.00 92.75 81 VAL A O 1
ATOM 599 N N . VAL A 1 82 ? -5.427 6.419 7.665 1.00 94.31 82 VAL A N 1
ATOM 600 C CA . VAL A 1 82 ? -4.900 7.765 7.405 1.00 94.31 82 VAL A CA 1
ATOM 601 C C . VAL A 1 82 ? -3.417 7.836 7.765 1.00 94.31 82 VAL A C 1
ATOM 603 O O . VAL A 1 82 ? -2.628 8.335 6.968 1.00 94.31 82 VAL A O 1
ATOM 606 N N . VAL A 1 83 ? -3.022 7.287 8.919 1.00 95.38 83 VAL A N 1
ATOM 607 C CA . VAL A 1 83 ? -1.608 7.243 9.333 1.00 95.38 83 VAL A CA 1
ATOM 608 C C . VAL A 1 83 ? -0.768 6.449 8.329 1.00 95.38 83 VAL A C 1
ATOM 610 O O . VAL A 1 83 ? 0.281 6.930 7.917 1.00 95.38 83 VAL A O 1
ATOM 613 N N . PHE A 1 84 ? -1.252 5.296 7.861 1.00 95.62 84 PHE A N 1
ATOM 614 C CA . PHE A 1 84 ? -0.582 4.494 6.834 1.00 95.62 84 PHE A CA 1
ATOM 615 C C . PHE A 1 84 ? -0.334 5.274 5.535 1.00 95.62 84 PHE A C 1
ATOM 617 O O . PHE A 1 84 ? 0.778 5.248 5.004 1.00 95.62 84 PHE A O 1
ATOM 624 N N . TRP A 1 85 ? -1.336 5.996 5.023 1.00 95.69 85 TRP A N 1
ATOM 625 C CA . TRP A 1 85 ? -1.167 6.785 3.798 1.00 95.69 85 TRP A CA 1
ATOM 626 C C . TRP A 1 85 ? -0.191 7.945 3.993 1.00 95.69 85 TRP A C 1
ATOM 628 O O . TRP A 1 85 ? 0.645 8.182 3.124 1.00 95.69 85 TRP A O 1
ATOM 638 N N . TRP A 1 86 ? -0.227 8.616 5.147 1.00 97.44 86 TRP A N 1
ATOM 639 C CA . TRP A 1 86 ? 0.751 9.656 5.471 1.00 97.44 86 TRP A CA 1
ATOM 640 C C . TRP A 1 86 ? 2.173 9.109 5.577 1.00 97.44 86 TRP A C 1
ATOM 642 O O . TRP A 1 86 ? 3.086 9.700 5.004 1.00 97.44 86 TRP A O 1
ATOM 652 N N . MET A 1 87 ? 2.364 7.964 6.238 1.00 96.88 87 MET A N 1
ATOM 653 C CA . MET A 1 87 ? 3.672 7.310 6.335 1.00 96.88 87 MET A CA 1
ATOM 654 C C . MET A 1 87 ? 4.188 6.869 4.962 1.00 96.88 87 MET A C 1
ATOM 656 O O . MET A 1 87 ? 5.372 7.026 4.672 1.00 96.88 87 MET A O 1
ATOM 660 N N . LEU A 1 88 ? 3.305 6.390 4.081 1.00 96.31 88 LEU A N 1
ATOM 661 C CA . LEU A 1 88 ? 3.664 6.034 2.710 1.00 96.31 88 LEU A CA 1
ATOM 662 C C . LEU A 1 88 ? 4.100 7.270 1.911 1.00 96.31 88 LEU A C 1
ATOM 664 O O . LEU A 1 88 ? 5.173 7.255 1.309 1.00 96.31 88 LEU A O 1
ATOM 668 N N . CYS A 1 89 ? 3.312 8.349 1.945 1.00 97.44 89 CYS A N 1
ATOM 669 C CA . CYS A 1 89 ? 3.662 9.617 1.300 1.00 97.44 89 CYS A CA 1
ATOM 670 C C . CYS A 1 89 ? 4.997 10.164 1.816 1.00 97.44 89 CYS A C 1
ATOM 672 O O . CYS A 1 89 ? 5.827 10.604 1.024 1.00 97.44 89 CYS A O 1
ATOM 674 N N . PHE A 1 90 ? 5.225 10.093 3.128 1.00 97.75 90 PHE A N 1
ATOM 675 C CA . PHE A 1 90 ? 6.466 10.535 3.753 1.00 97.75 90 PHE A CA 1
ATOM 676 C C . PHE A 1 90 ? 7.679 9.720 3.280 1.00 97.75 90 PHE A C 1
ATOM 678 O O . PHE A 1 90 ? 8.683 10.301 2.875 1.00 97.75 90 PHE A O 1
ATOM 685 N N . LEU A 1 91 ? 7.586 8.386 3.256 1.00 97.19 91 LEU A N 1
ATOM 686 C CA . LEU A 1 91 ? 8.673 7.526 2.772 1.00 97.19 91 LEU A CA 1
ATOM 687 C C . LEU A 1 91 ? 8.968 7.737 1.281 1.00 97.19 91 LEU A C 1
ATOM 689 O O . LEU A 1 91 ? 10.132 7.770 0.886 1.00 97.19 91 LEU A O 1
ATOM 693 N N . LEU A 1 92 ? 7.933 7.919 0.456 1.00 96.94 92 LEU A N 1
ATOM 694 C CA . LEU A 1 92 ? 8.105 8.239 -0.964 1.00 96.94 92 LEU A CA 1
ATOM 695 C C . LEU A 1 92 ? 8.787 9.593 -1.146 1.00 96.94 92 LEU A C 1
ATOM 697 O O . LEU A 1 92 ? 9.732 9.696 -1.927 1.00 96.94 92 LEU A O 1
ATOM 701 N N . PHE A 1 93 ? 8.352 10.611 -0.398 1.00 97.56 93 PHE A N 1
ATOM 702 C CA . PHE A 1 93 ? 8.981 11.927 -0.409 1.00 97.56 93 PHE A CA 1
ATOM 703 C C . PHE A 1 93 ? 10.466 11.839 -0.047 1.00 97.56 93 PHE A C 1
ATOM 705 O O . PHE A 1 93 ? 11.291 12.380 -0.778 1.00 97.56 93 PHE A O 1
ATOM 712 N N . LEU A 1 94 ? 10.826 11.107 1.013 1.00 97.81 94 LEU A N 1
ATOM 713 C CA . LEU A 1 94 ? 12.227 10.892 1.386 1.00 97.81 94 LEU A CA 1
ATOM 714 C C . LEU A 1 94 ? 13.022 10.174 0.288 1.00 97.81 94 LEU A C 1
ATOM 716 O O . LEU A 1 94 ? 14.150 10.571 0.003 1.00 97.81 94 LEU A O 1
ATOM 720 N N . GLY A 1 95 ? 12.439 9.159 -0.357 1.00 96.12 95 GLY A N 1
ATOM 721 C CA . GLY A 1 95 ? 13.073 8.450 -1.470 1.00 96.12 95 GLY A CA 1
ATOM 722 C C . GLY A 1 95 ? 13.375 9.368 -2.657 1.00 96.12 95 GLY A C 1
ATOM 723 O O . GLY A 1 95 ? 14.495 9.372 -3.169 1.00 96.12 95 GLY A O 1
ATOM 724 N N . PHE A 1 96 ? 12.410 10.198 -3.059 1.00 96.06 96 PHE A N 1
ATOM 725 C CA . PHE A 1 96 ? 12.606 11.171 -4.137 1.00 96.06 96 PHE A CA 1
ATOM 726 C C . PHE A 1 96 ? 13.556 12.304 -3.742 1.00 96.06 96 PHE A C 1
ATOM 728 O O . PHE A 1 96 ? 14.417 12.668 -4.538 1.00 96.06 96 PHE A O 1
ATOM 735 N N . ALA A 1 97 ? 13.452 12.833 -2.521 1.00 96.81 97 ALA A N 1
ATOM 736 C CA . ALA A 1 97 ? 14.363 13.857 -2.020 1.00 96.81 97 ALA A CA 1
ATOM 737 C C . ALA A 1 97 ? 15.812 13.348 -2.019 1.00 96.81 97 ALA A C 1
ATOM 739 O O . ALA A 1 97 ? 16.704 14.030 -2.520 1.00 96.81 97 ALA A O 1
ATOM 740 N N . TYR A 1 98 ? 16.040 12.118 -1.547 1.00 97.00 98 TYR A N 1
ATOM 741 C CA . TYR A 1 98 ? 17.349 11.473 -1.605 1.00 97.00 98 TYR A CA 1
ATOM 742 C C . TYR A 1 98 ? 17.852 11.320 -3.046 1.00 97.00 98 TYR A C 1
ATOM 744 O O . TYR A 1 98 ? 18.990 11.682 -3.334 1.00 97.00 98 TYR A O 1
ATOM 752 N N . ALA A 1 99 ? 17.003 10.854 -3.969 1.00 95.81 99 ALA A N 1
ATOM 753 C CA . ALA A 1 99 ? 17.364 10.721 -5.379 1.00 95.81 99 ALA A CA 1
ATOM 754 C C . ALA A 1 99 ? 17.746 12.065 -6.023 1.00 95.81 99 ALA A C 1
ATOM 756 O O . ALA A 1 99 ? 18.705 12.123 -6.789 1.00 95.81 99 ALA A O 1
ATOM 757 N N . ILE A 1 100 ? 17.036 13.147 -5.688 1.00 95.81 100 ILE A N 1
ATOM 758 C CA . ILE A 1 100 ? 17.332 14.504 -6.170 1.00 95.81 100 ILE A CA 1
ATOM 759 C C . ILE A 1 100 ? 18.687 14.985 -5.657 1.00 95.81 100 ILE A C 1
ATOM 761 O O . ILE A 1 100 ? 19.495 15.479 -6.443 1.00 95.81 100 ILE A O 1
ATOM 765 N N . LEU A 1 101 ? 18.962 14.799 -4.364 1.00 96.12 101 LEU A N 1
ATOM 766 C CA . LEU A 1 101 ? 20.248 15.165 -3.770 1.00 96.12 101 LEU A CA 1
ATOM 767 C C . LEU A 1 101 ? 21.403 14.334 -4.354 1.00 96.12 101 LEU A C 1
ATOM 769 O O . LEU A 1 101 ? 22.486 14.866 -4.591 1.00 96.12 101 LEU A O 1
ATOM 773 N N . ALA A 1 102 ? 21.167 13.051 -4.635 1.00 95.44 102 ALA A N 1
ATOM 774 C CA . ALA A 1 102 ? 22.164 12.142 -5.196 1.00 95.44 102 ALA A CA 1
ATOM 775 C C . ALA A 1 102 ? 22.417 12.352 -6.699 1.00 95.44 102 ALA A C 1
ATOM 777 O O . ALA A 1 102 ? 23.507 12.053 -7.179 1.00 95.44 102 ALA A O 1
ATOM 778 N N . ALA A 1 103 ? 21.440 12.869 -7.451 1.00 94.12 103 ALA A N 1
ATOM 779 C CA . ALA A 1 103 ? 21.539 13.001 -8.903 1.00 94.12 103 ALA A CA 1
ATOM 780 C C . ALA A 1 103 ? 22.601 14.013 -9.366 1.00 94.12 103 ALA A C 1
ATOM 782 O O . ALA A 1 103 ? 23.006 13.951 -10.524 1.00 94.12 103 ALA A O 1
ATOM 783 N N . GLN A 1 104 ? 23.042 14.946 -8.509 1.00 93.44 104 GLN A N 1
ATOM 784 C CA . GLN A 1 104 ? 24.047 15.976 -8.836 1.00 93.44 104 GLN A CA 1
ATOM 785 C C . GLN A 1 104 ? 23.781 16.700 -10.180 1.00 93.44 104 GLN A C 1
ATOM 787 O O . GLN A 1 104 ? 24.701 17.022 -10.926 1.00 93.44 104 GLN A O 1
ATOM 792 N N . GLY A 1 105 ? 22.507 16.933 -10.518 1.00 89.81 105 GLY A N 1
ATOM 793 C CA . GLY A 1 105 ? 22.088 17.574 -11.774 1.00 89.81 105 GLY A CA 1
ATOM 794 C C . GLY A 1 105 ? 21.927 16.637 -12.980 1.00 89.81 105 GLY A C 1
ATOM 795 O O . GLY A 1 105 ? 21.482 17.081 -14.037 1.00 89.81 105 GLY A O 1
ATOM 796 N N . ASN A 1 106 ? 22.221 15.342 -12.848 1.00 94.06 106 ASN A N 1
ATOM 797 C CA . ASN A 1 106 ? 22.037 14.369 -13.917 1.00 94.06 106 ASN A CA 1
ATOM 798 C C . ASN A 1 106 ? 20.612 13.778 -13.922 1.00 94.06 106 ASN A C 1
ATOM 800 O O . ASN A 1 106 ? 20.220 12.990 -13.059 1.00 94.06 106 ASN A O 1
ATOM 804 N N . THR A 1 107 ? 19.843 14.118 -14.955 1.00 92.88 107 THR A N 1
ATOM 805 C CA . THR A 1 107 ? 18.445 13.697 -15.127 1.00 92.88 107 THR A CA 1
ATOM 806 C C . THR A 1 107 ? 18.278 12.193 -15.353 1.00 92.88 107 THR A C 1
ATOM 808 O O . THR A 1 107 ? 17.237 11.643 -14.988 1.00 92.88 107 THR A O 1
ATOM 811 N N . SER A 1 108 ? 19.290 11.488 -15.877 1.00 93.25 108 SER A N 1
ATOM 812 C CA . SER A 1 108 ? 19.204 10.036 -16.078 1.00 93.25 108 SER A CA 1
ATOM 813 C C . SER A 1 108 ? 19.136 9.281 -14.749 1.00 93.25 108 SER A C 1
ATOM 815 O O . SER A 1 108 ? 18.416 8.289 -14.645 1.00 93.25 108 SER A O 1
ATOM 817 N N . TYR A 1 109 ? 19.819 9.774 -13.708 1.00 93.06 109 TYR A N 1
ATOM 818 C CA . TYR A 1 109 ? 19.751 9.190 -12.364 1.00 93.06 109 TYR A CA 1
ATOM 819 C C . TYR A 1 109 ? 18.355 9.308 -11.759 1.00 93.06 109 TYR A C 1
ATOM 821 O O . TYR A 1 109 ? 17.900 8.369 -11.113 1.00 93.06 109 TYR A O 1
ATOM 829 N N . LEU A 1 110 ? 17.646 10.412 -12.012 1.00 93.12 110 LEU A N 1
ATOM 830 C CA . LEU A 1 110 ? 16.275 10.592 -11.531 1.00 93.12 110 LEU A CA 1
ATOM 831 C C . LEU A 1 110 ? 15.318 9.576 -12.157 1.00 93.12 110 LEU A C 1
ATOM 833 O O . LEU A 1 110 ? 14.487 9.008 -11.452 1.00 93.12 110 LEU A O 1
ATOM 837 N N . MET A 1 111 ? 15.459 9.303 -13.459 1.00 91.81 111 MET A N 1
ATOM 838 C CA . MET A 1 111 ? 14.652 8.278 -14.128 1.00 91.81 111 MET A CA 1
ATOM 839 C C . MET A 1 111 ? 14.938 6.884 -13.565 1.00 91.81 111 MET A C 1
ATOM 841 O O . MET A 1 111 ? 14.004 6.147 -13.252 1.00 91.81 111 MET A O 1
ATOM 845 N N . VAL A 1 112 ? 16.216 6.533 -13.387 1.00 92.00 112 VAL A N 1
ATOM 846 C CA . VAL A 1 112 ? 16.612 5.242 -12.801 1.00 92.00 112 VAL A CA 1
ATOM 847 C C . VAL A 1 112 ? 16.092 5.113 -11.367 1.00 92.00 112 VAL A C 1
ATOM 849 O O . VAL A 1 112 ? 15.506 4.091 -11.020 1.00 92.00 112 VAL A O 1
ATOM 852 N N . ALA A 1 113 ? 16.226 6.158 -10.550 1.00 93.75 113 ALA A N 1
ATOM 853 C CA . ALA A 1 113 ? 15.721 6.172 -9.182 1.00 93.75 113 ALA A CA 1
ATOM 854 C C . ALA A 1 113 ? 14.192 6.038 -9.125 1.00 93.75 113 ALA A C 1
ATOM 856 O O . ALA A 1 113 ? 13.684 5.265 -8.317 1.00 93.75 113 ALA A O 1
ATOM 857 N N . ALA A 1 114 ? 13.454 6.719 -10.006 1.00 92.06 114 ALA A N 1
ATOM 858 C CA . ALA A 1 114 ? 12.002 6.588 -10.092 1.00 92.06 114 ALA A CA 1
ATOM 859 C C . ALA A 1 114 ? 11.576 5.150 -10.431 1.00 92.06 114 ALA A C 1
ATOM 861 O O . ALA A 1 114 ? 10.640 4.629 -9.826 1.00 92.06 114 ALA A O 1
ATOM 862 N N . VAL A 1 115 ? 12.294 4.481 -11.342 1.00 89.75 115 VAL A N 1
ATOM 863 C CA . VAL A 1 115 ? 12.061 3.063 -11.660 1.00 89.75 115 VAL A CA 1
ATOM 864 C C . VAL A 1 115 ? 12.351 2.176 -10.449 1.00 89.75 115 VAL A C 1
ATOM 866 O O . VAL A 1 115 ? 11.530 1.323 -10.119 1.00 89.75 115 VAL A O 1
ATOM 869 N N . ILE A 1 116 ? 13.465 2.397 -9.746 1.00 91.69 116 ILE A N 1
ATOM 870 C CA . ILE A 1 116 ? 13.811 1.636 -8.535 1.00 91.69 116 ILE A CA 1
ATOM 871 C C . ILE A 1 116 ? 12.745 1.821 -7.451 1.00 91.69 116 ILE A C 1
ATOM 873 O O . ILE A 1 116 ? 12.296 0.836 -6.872 1.00 91.69 116 ILE A O 1
ATOM 877 N N . ILE A 1 117 ? 12.293 3.053 -7.203 1.00 93.31 117 ILE A N 1
ATOM 878 C CA . ILE A 1 117 ? 11.230 3.348 -6.232 1.00 93.31 117 ILE A CA 1
ATOM 879 C C . ILE A 1 117 ? 9.926 2.661 -6.643 1.00 93.31 117 ILE A C 1
ATOM 881 O O . ILE A 1 117 ? 9.265 2.060 -5.800 1.00 93.31 117 ILE A O 1
ATOM 885 N N . ALA A 1 118 ? 9.570 2.694 -7.930 1.00 89.25 118 ALA A N 1
ATOM 886 C CA . ALA A 1 118 ? 8.383 2.015 -8.438 1.00 89.25 118 ALA A CA 1
ATOM 887 C C . ALA A 1 118 ? 8.464 0.487 -8.271 1.00 89.25 118 ALA A C 1
ATOM 889 O O . ALA A 1 118 ? 7.456 -0.138 -7.948 1.00 89.25 118 ALA A O 1
ATOM 890 N N . MET A 1 119 ? 9.649 -0.110 -8.445 1.00 87.31 119 MET A N 1
ATOM 891 C CA . MET A 1 119 ? 9.892 -1.541 -8.216 1.00 87.31 119 MET A CA 1
ATOM 892 C C . MET A 1 119 ? 9.891 -1.907 -6.730 1.00 87.31 119 MET A C 1
ATOM 894 O O . MET A 1 119 ? 9.377 -2.955 -6.346 1.00 87.31 119 MET A O 1
ATOM 898 N N . ALA A 1 120 ? 10.439 -1.036 -5.885 1.00 91.19 120 ALA A N 1
ATOM 899 C CA . ALA A 1 120 ? 10.470 -1.202 -4.437 1.00 91.19 120 ALA A CA 1
ATOM 900 C C . ALA A 1 120 ? 9.150 -0.797 -3.764 1.00 91.19 120 ALA A C 1
ATOM 902 O O . ALA A 1 120 ? 9.021 -0.922 -2.548 1.00 91.19 120 ALA A O 1
ATOM 903 N N . PHE A 1 121 ? 8.156 -0.325 -4.519 1.00 92.44 121 PHE A N 1
ATOM 904 C CA . PHE A 1 121 ? 6.931 0.236 -3.964 1.00 92.44 121 PHE A CA 1
ATOM 905 C C . PHE A 1 121 ? 6.178 -0.718 -3.019 1.00 92.44 121 PHE A C 1
ATOM 907 O O . PHE A 1 121 ? 5.817 -0.276 -1.926 1.00 92.44 121 PHE A O 1
ATOM 914 N N . PRO A 1 122 ? 6.004 -2.022 -3.328 1.00 90.19 122 PRO A N 1
ATOM 915 C CA . PRO A 1 122 ? 5.401 -2.959 -2.378 1.00 90.19 122 PRO A CA 1
ATOM 916 C C . PRO A 1 122 ? 6.180 -3.061 -1.056 1.00 90.19 122 PRO A C 1
ATOM 918 O O . PRO A 1 122 ? 5.580 -3.149 0.014 1.00 90.19 122 PRO A O 1
ATOM 921 N N . LEU A 1 123 ? 7.516 -2.982 -1.101 1.00 92.56 123 LEU A N 1
ATOM 922 C CA . LEU A 1 123 ? 8.353 -2.966 0.104 1.00 92.56 123 LEU A CA 1
ATOM 923 C C . LEU A 1 123 ? 8.170 -1.667 0.894 1.00 92.56 123 LEU A C 1
ATOM 925 O O . LEU A 1 123 ? 8.067 -1.709 2.118 1.00 92.56 123 LEU A O 1
ATOM 929 N N . ILE A 1 124 ? 8.069 -0.522 0.212 1.00 95.75 124 ILE A N 1
ATOM 930 C CA . ILE A 1 124 ? 7.797 0.774 0.850 1.00 95.75 124 ILE A CA 1
ATOM 931 C C . ILE A 1 124 ? 6.414 0.761 1.525 1.00 95.75 124 ILE A C 1
ATOM 933 O O . ILE A 1 124 ? 6.270 1.271 2.636 1.00 95.75 124 ILE A O 1
ATOM 937 N N . GLN A 1 125 ? 5.405 0.124 0.919 1.00 94.81 125 GLN A N 1
ATOM 938 C CA . GLN A 1 125 ? 4.095 -0.072 1.551 1.00 94.81 125 GLN A CA 1
ATOM 939 C C . GLN A 1 125 ? 4.187 -0.931 2.819 1.00 94.81 125 GLN A C 1
ATOM 941 O O . GLN A 1 125 ? 3.594 -0.574 3.837 1.00 94.81 125 GLN A O 1
ATOM 946 N N . LEU A 1 126 ? 4.952 -2.029 2.795 1.00 95.31 126 LEU A N 1
ATOM 947 C CA . LEU A 1 126 ? 5.180 -2.855 3.987 1.00 95.31 126 LEU A CA 1
ATOM 948 C C . LEU A 1 126 ? 5.931 -2.087 5.083 1.00 95.31 126 LEU A C 1
ATOM 950 O O . LEU A 1 126 ? 5.545 -2.160 6.249 1.00 95.31 126 LEU A O 1
ATOM 954 N N . ALA A 1 127 ? 6.948 -1.302 4.717 1.00 96.69 127 ALA A N 1
ATOM 955 C CA . ALA A 1 127 ? 7.658 -0.431 5.649 1.00 96.69 127 ALA A CA 1
ATOM 956 C C . ALA A 1 127 ? 6.713 0.610 6.272 1.00 96.69 127 ALA A C 1
ATOM 958 O O . ALA A 1 127 ? 6.708 0.787 7.489 1.00 96.69 127 ALA A O 1
ATOM 959 N N . SER A 1 128 ? 5.849 1.239 5.468 1.00 97.25 128 SER A N 1
ATOM 960 C CA . SER A 1 128 ? 4.821 2.165 5.959 1.00 97.25 128 SER A CA 1
ATOM 961 C C . SER A 1 128 ? 3.873 1.496 6.962 1.00 97.25 128 SER A C 1
ATOM 963 O O . SER A 1 128 ? 3.600 2.045 8.035 1.00 97.25 128 SER A O 1
ATOM 965 N N . ALA A 1 129 ? 3.410 0.280 6.660 1.00 96.25 129 ALA A N 1
ATOM 966 C CA . ALA A 1 129 ? 2.565 -0.484 7.570 1.00 96.25 129 ALA A CA 1
ATOM 967 C C . ALA A 1 129 ? 3.291 -0.826 8.880 1.00 96.25 129 ALA A C 1
ATOM 969 O O . ALA A 1 129 ? 2.707 -0.695 9.955 1.00 96.25 129 ALA A O 1
ATOM 970 N N . PHE A 1 130 ? 4.572 -1.195 8.810 1.00 97.19 130 PHE A N 1
ATOM 971 C CA . PHE A 1 130 ? 5.401 -1.469 9.983 1.00 97.19 130 PHE A CA 1
ATOM 972 C C . PHE A 1 130 ? 5.577 -0.230 10.873 1.00 97.19 130 PHE A C 1
ATOM 974 O O . PHE A 1 130 ? 5.327 -0.298 12.076 1.00 97.19 130 PHE A O 1
ATOM 981 N N . PHE A 1 131 ? 5.913 0.927 10.297 1.00 97.38 131 PHE A N 1
ATOM 982 C CA . PHE A 1 131 ? 6.009 2.168 11.068 1.00 97.38 131 PHE A CA 1
ATOM 983 C C . PHE A 1 131 ? 4.664 2.589 11.661 1.00 97.38 131 PHE A C 1
ATOM 985 O O . PHE A 1 131 ? 4.607 3.006 12.816 1.00 97.38 131 PHE A O 1
ATOM 992 N N . THR A 1 132 ? 3.571 2.422 10.914 1.00 96.50 132 THR A N 1
ATOM 993 C CA . THR A 1 132 ? 2.221 2.665 11.436 1.00 96.50 132 THR A CA 1
ATOM 994 C C . THR A 1 132 ? 1.940 1.759 12.638 1.00 96.50 132 THR A C 1
ATOM 996 O O . THR A 1 132 ? 1.451 2.234 13.660 1.00 96.50 132 THR A O 1
ATOM 999 N N . ALA A 1 133 ? 2.318 0.479 12.579 1.00 96.31 133 ALA A N 1
ATOM 1000 C CA . ALA A 1 133 ? 2.171 -0.442 13.704 1.00 96.31 133 ALA A CA 1
ATOM 1001 C C . ALA A 1 133 ? 2.966 0.017 14.940 1.00 96.31 133 ALA A C 1
ATOM 1003 O O . ALA A 1 133 ? 2.423 -0.015 16.043 1.00 96.31 133 ALA A O 1
ATOM 1004 N N . ILE A 1 134 ? 4.200 0.509 14.763 1.00 96.50 134 ILE A N 1
ATOM 1005 C CA . ILE A 1 134 ? 5.011 1.078 15.855 1.00 96.50 134 ILE A CA 1
ATOM 1006 C C . ILE A 1 134 ? 4.315 2.294 16.476 1.00 96.50 134 ILE A C 1
ATOM 1008 O O . ILE A 1 134 ? 4.181 2.364 17.698 1.00 96.50 134 ILE A O 1
ATOM 1012 N N . VAL A 1 135 ? 3.815 3.224 15.653 1.00 95.62 135 VAL A N 1
ATOM 1013 C CA . VAL A 1 135 ? 3.091 4.413 16.133 1.00 95.62 135 VAL A CA 1
ATOM 1014 C C . VAL A 1 135 ? 1.897 4.005 17.006 1.00 95.62 135 VAL A C 1
ATOM 1016 O O . VAL A 1 135 ? 1.724 4.538 18.101 1.00 95.62 135 VAL A O 1
ATOM 1019 N N . PHE A 1 136 ? 1.110 3.012 16.581 1.00 94.12 136 PHE A N 1
ATOM 1020 C CA . PHE A 1 136 ? -0.034 2.515 17.356 1.00 94.12 136 PHE A CA 1
ATOM 1021 C C . PHE A 1 136 ? 0.348 1.685 18.586 1.00 94.12 136 PHE A C 1
ATOM 1023 O O . PHE A 1 136 ? -0.387 1.695 19.579 1.00 94.12 136 PHE A O 1
ATOM 1030 N N . ALA A 1 137 ? 1.482 0.985 18.551 1.00 94.00 137 ALA A N 1
ATOM 1031 C CA . ALA A 1 137 ? 2.003 0.276 19.713 1.00 94.00 137 ALA A CA 1
ATOM 1032 C C . ALA A 1 137 ? 2.341 1.269 20.836 1.00 94.00 137 ALA A C 1
ATOM 1034 O O . ALA A 1 137 ? 1.873 1.092 21.968 1.00 94.00 137 ALA A O 1
ATOM 1035 N N . CYS A 1 138 ? 3.046 2.354 20.496 1.00 96.12 138 CYS A N 1
ATOM 1036 C CA . CYS A 1 138 ? 3.481 3.385 21.439 1.00 96.12 138 CYS A CA 1
ATOM 1037 C C . CYS A 1 138 ? 2.350 4.318 21.904 1.00 96.12 138 CYS A C 1
ATOM 1039 O O . CYS A 1 138 ? 2.405 4.827 23.020 1.00 96.12 138 CYS A O 1
ATOM 1041 N N . TRP A 1 139 ? 1.308 4.543 21.098 1.00 94.12 139 TRP A N 1
ATOM 1042 C CA . TRP A 1 139 ? 0.227 5.467 21.457 1.00 94.12 139 TRP A CA 1
ATOM 1043 C C . TRP A 1 139 ? -0.757 4.820 22.436 1.00 94.12 139 TRP A C 1
ATOM 1045 O O . TRP A 1 139 ? -1.411 3.867 22.037 1.00 94.12 139 TRP A O 1
ATOM 1055 N N . PRO A 1 140 ? -0.964 5.291 23.678 1.00 90.50 140 PRO A N 1
ATOM 1056 C CA . PRO A 1 140 ? -1.931 4.704 24.613 1.00 90.50 140 PRO A CA 1
ATOM 1057 C C . PRO A 1 140 ? -3.378 4.988 24.174 1.00 90.50 140 PRO A C 1
ATOM 1059 O O . PRO A 1 140 ? -4.029 5.926 24.626 1.00 90.50 140 PRO A O 1
ATOM 1062 N N . ARG A 1 141 ? -3.877 4.186 23.230 1.00 86.75 141 ARG A N 1
ATOM 1063 C CA . ARG A 1 141 ? -5.226 4.269 22.674 1.00 86.75 141 ARG A CA 1
ATOM 1064 C C . ARG A 1 141 ? -6.045 3.026 23.058 1.00 86.75 141 ARG A C 1
ATOM 1066 O O . ARG A 1 141 ? -5.543 1.913 22.927 1.00 86.75 141 ARG A O 1
ATOM 1073 N N . PRO A 1 142 ? -7.297 3.165 23.504 1.00 85.06 142 PRO A N 1
ATOM 1074 C CA . PRO A 1 142 ? -8.125 2.008 23.863 1.00 85.06 142 PRO A CA 1
ATOM 1075 C C . PRO A 1 142 ? -8.712 1.258 22.659 1.00 85.06 142 PRO A C 1
ATOM 1077 O O . PRO A 1 142 ? -9.012 0.078 22.771 1.00 85.06 142 PRO A O 1
ATOM 1080 N N . ASP A 1 143 ? -8.819 1.883 21.485 1.00 87.12 143 ASP A N 1
ATOM 1081 C CA . ASP A 1 143 ? -9.269 1.254 20.231 1.00 87.12 143 ASP A CA 1
ATOM 1082 C C . ASP A 1 143 ? -8.125 0.605 19.422 1.00 87.12 143 ASP A C 1
ATOM 1084 O O . ASP A 1 143 ? -8.308 0.259 18.251 1.00 87.12 143 ASP A O 1
ATOM 1088 N N . LYS A 1 144 ? -6.949 0.386 20.038 1.00 89.56 144 LYS A N 1
ATOM 1089 C CA . LYS A 1 144 ? -5.765 -0.248 19.418 1.00 89.56 144 LYS A CA 1
ATOM 1090 C C . LYS A 1 144 ? 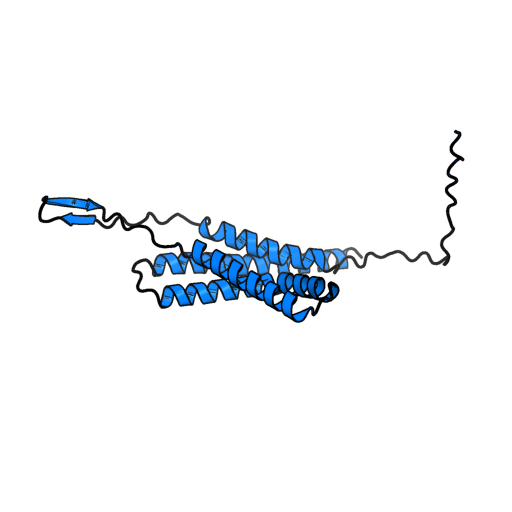-6.093 -1.521 18.648 1.00 89.56 144 LYS A C 1
ATOM 1092 O O . LYS A 1 144 ? -5.660 -1.668 17.512 1.00 89.56 144 LYS A O 1
ATOM 1097 N N . GLY A 1 145 ? -6.856 -2.433 19.251 1.00 89.25 145 GLY A N 1
ATOM 1098 C CA . GLY A 1 145 ? -7.149 -3.732 18.640 1.00 89.25 145 GLY A CA 1
ATOM 1099 C C . GLY A 1 145 ? -7.891 -3.600 17.308 1.00 89.25 145 GLY A C 1
ATOM 1100 O O . GLY A 1 145 ? -7.541 -4.257 16.329 1.00 89.25 145 GLY A O 1
ATOM 1101 N N . TYR A 1 146 ? -8.868 -2.692 17.240 1.00 88.50 146 TYR A N 1
ATOM 1102 C CA . TYR A 1 146 ? -9.610 -2.423 16.009 1.00 88.50 146 TYR A CA 1
ATOM 1103 C C . TYR A 1 146 ? -8.718 -1.788 14.934 1.00 88.50 146 TYR A C 1
ATOM 1105 O O . TYR A 1 146 ? -8.720 -2.221 13.782 1.00 88.50 146 TYR A O 1
ATOM 1113 N N . GLN A 1 147 ? -7.909 -0.804 15.325 1.00 91.62 147 GLN A N 1
ATOM 1114 C CA . GLN A 1 147 ? -6.991 -0.090 14.434 1.00 91.62 147 GLN A CA 1
ATOM 1115 C C . GLN A 1 147 ? -5.921 -1.023 13.852 1.00 91.62 147 GLN A C 1
ATOM 1117 O O . GLN A 1 147 ? -5.684 -1.027 12.645 1.00 91.62 147 GLN A O 1
ATOM 1122 N N . LEU A 1 148 ? -5.333 -1.880 14.692 1.00 92.50 148 LEU A N 1
ATOM 1123 C CA . LEU A 1 148 ? -4.362 -2.891 14.275 1.00 92.50 148 LEU A CA 1
ATOM 1124 C C . LEU A 1 148 ? -4.995 -3.947 13.367 1.00 92.50 148 LEU A C 1
ATOM 1126 O O . LEU A 1 148 ? -4.363 -4.378 12.409 1.00 92.50 148 LEU A O 1
ATOM 1130 N N . LYS A 1 149 ? -6.259 -4.320 13.599 1.00 92.06 149 LYS A N 1
ATOM 1131 C CA . LYS A 1 149 ? -6.997 -5.216 12.698 1.00 92.06 149 LYS A CA 1
ATOM 1132 C C . LYS A 1 149 ? -7.217 -4.581 11.323 1.00 92.06 149 LYS A C 1
ATOM 1134 O O . LYS A 1 149 ? -7.064 -5.266 10.315 1.00 92.06 149 LYS A O 1
ATOM 1139 N N . GLN A 1 150 ? -7.551 -3.289 11.256 1.00 91.25 150 GLN A N 1
ATOM 1140 C CA . GLN A 1 150 ? -7.643 -2.568 9.979 1.00 91.25 150 GLN A CA 1
ATOM 1141 C C . GLN A 1 150 ? -6.286 -2.488 9.272 1.00 91.25 150 GLN A C 1
ATOM 1143 O O . GLN A 1 150 ? -6.209 -2.749 8.073 1.00 91.25 150 GLN A O 1
ATOM 1148 N N . LEU A 1 151 ? -5.215 -2.195 10.011 1.00 93.94 151 LEU A N 1
ATOM 1149 C CA . LEU A 1 151 ? -3.859 -2.172 9.470 1.00 93.94 151 LEU A CA 1
ATOM 1150 C C . LEU A 1 151 ? -3.446 -3.547 8.928 1.00 93.94 151 LEU A C 1
ATOM 1152 O O . LEU A 1 151 ? -2.956 -3.640 7.809 1.00 93.94 151 LEU A O 1
ATOM 1156 N N . ALA A 1 152 ? -3.724 -4.623 9.669 1.00 93.88 152 ALA A N 1
ATOM 1157 C CA . ALA A 1 152 ? -3.459 -5.990 9.233 1.00 93.88 152 ALA A CA 1
ATOM 1158 C C . ALA A 1 152 ? -4.217 -6.348 7.945 1.00 93.88 152 ALA A C 1
ATOM 1160 O O . ALA A 1 152 ? -3.657 -7.017 7.080 1.00 93.88 152 ALA A O 1
ATOM 1161 N N . LYS A 1 153 ? -5.458 -5.865 7.773 1.00 92.56 153 LYS A N 1
ATOM 1162 C CA . LYS A 1 153 ? -6.194 -6.012 6.507 1.00 92.56 153 LYS A CA 1
ATOM 1163 C C . LYS A 1 153 ? -5.498 -5.292 5.356 1.00 92.56 153 LYS A C 1
ATOM 1165 O O . LYS A 1 153 ? -5.357 -5.889 4.295 1.00 92.56 153 LYS A O 1
ATOM 1170 N N . ILE A 1 154 ? -5.054 -4.049 5.558 1.00 92.50 154 ILE A N 1
ATOM 1171 C CA . ILE A 1 154 ? -4.315 -3.287 4.537 1.00 92.50 154 ILE A CA 1
ATOM 1172 C C . ILE A 1 154 ? -3.042 -4.038 4.144 1.00 92.50 154 ILE A C 1
ATOM 1174 O O . ILE A 1 154 ? -2.833 -4.293 2.961 1.00 92.50 154 ILE A O 1
ATOM 1178 N N . THR A 1 155 ? -2.233 -4.455 5.121 1.00 93.56 155 THR A N 1
ATOM 1179 C CA . THR A 1 155 ? -1.004 -5.226 4.884 1.00 93.56 155 THR A CA 1
ATOM 1180 C C . THR A 1 155 ? -1.295 -6.539 4.161 1.00 93.56 155 THR A C 1
ATOM 1182 O O . THR A 1 155 ? -0.619 -6.872 3.191 1.00 93.56 155 THR A O 1
ATOM 1185 N N . GLY A 1 156 ? -2.336 -7.264 4.581 1.00 92.81 156 GLY A N 1
ATOM 1186 C CA . GLY A 1 156 ? -2.793 -8.475 3.905 1.00 92.81 156 GLY A CA 1
ATOM 1187 C C . GLY A 1 156 ? -3.207 -8.209 2.456 1.00 92.81 156 GLY A C 1
ATOM 1188 O O . GLY A 1 156 ? -2.844 -8.980 1.573 1.00 92.81 156 GLY A O 1
ATOM 1189 N N . GLY A 1 157 ? -3.885 -7.088 2.196 1.00 91.38 157 GLY A N 1
ATOM 1190 C CA . GLY A 1 157 ? -4.218 -6.613 0.855 1.00 91.38 157 GLY A CA 1
ATOM 1191 C C . GLY A 1 157 ? -2.975 -6.340 0.008 1.00 91.38 157 GLY A C 1
ATOM 1192 O O . GLY A 1 157 ? -2.883 -6.852 -1.102 1.00 91.38 157 GLY A O 1
ATOM 1193 N N . VAL A 1 158 ? -1.983 -5.618 0.541 1.00 90.25 158 VAL A N 1
ATOM 1194 C CA . VAL A 1 158 ? -0.698 -5.359 -0.141 1.00 90.25 158 VAL A CA 1
ATOM 1195 C C . VAL A 1 158 ? -0.019 -6.671 -0.543 1.00 90.25 158 VAL A C 1
ATOM 1197 O O . VAL A 1 158 ? 0.380 -6.828 -1.699 1.00 90.25 158 VAL A O 1
ATOM 1200 N N . VAL A 1 159 ? 0.085 -7.626 0.388 1.00 91.25 159 VAL A N 1
ATOM 1201 C CA . VAL A 1 159 ? 0.722 -8.931 0.147 1.00 91.25 159 VAL A CA 1
ATOM 1202 C C . VAL A 1 159 ? -0.067 -9.739 -0.883 1.00 91.25 159 VAL A C 1
ATOM 1204 O O . VAL A 1 159 ? 0.515 -10.211 -1.856 1.00 91.25 159 VAL A O 1
ATOM 1207 N N . ALA A 1 160 ? -1.386 -9.853 -0.721 1.00 90.81 160 ALA A N 1
ATOM 1208 C CA . ALA A 1 160 ? -2.242 -10.594 -1.642 1.00 90.81 160 ALA A CA 1
ATOM 1209 C C . ALA A 1 160 ? -2.216 -9.997 -3.056 1.00 90.81 160 ALA A C 1
ATOM 1211 O O . ALA A 1 160 ? -2.013 -10.729 -4.021 1.00 90.81 160 ALA A O 1
ATOM 1212 N N . GLY A 1 161 ? -2.346 -8.673 -3.186 1.00 88.75 161 GLY A N 1
ATOM 1213 C CA . GLY A 1 161 ? -2.254 -7.973 -4.468 1.00 88.75 161 GLY A CA 1
ATOM 1214 C C . GLY A 1 161 ? -0.894 -8.168 -5.139 1.00 88.75 161 GLY A C 1
ATOM 1215 O O . GLY A 1 161 ? -0.832 -8.413 -6.343 1.00 88.75 161 GLY A O 1
ATOM 1216 N N . SER A 1 162 ? 0.189 -8.158 -4.354 1.00 87.19 162 SER A N 1
ATOM 1217 C CA . SER A 1 162 ? 1.537 -8.441 -4.858 1.00 87.19 162 SER A CA 1
ATOM 1218 C C . SER A 1 162 ? 1.664 -9.877 -5.370 1.00 87.19 162 SER A C 1
ATOM 1220 O O . SER A 1 162 ? 2.166 -10.081 -6.470 1.00 87.19 162 SER A O 1
ATOM 1222 N N . ILE A 1 163 ? 1.172 -10.867 -4.615 1.00 89.56 163 ILE A N 1
ATOM 1223 C CA . ILE A 1 163 ? 1.190 -12.286 -5.011 1.00 89.56 163 ILE A CA 1
ATOM 1224 C C . ILE A 1 163 ? 0.378 -12.502 -6.290 1.00 89.56 163 ILE A C 1
ATOM 1226 O O . ILE A 1 163 ? 0.865 -13.146 -7.215 1.00 89.56 163 ILE A O 1
ATOM 1230 N N . VAL A 1 164 ? -0.833 -11.941 -6.371 1.00 89.00 164 VAL A N 1
ATOM 1231 C CA . VAL A 1 164 ? -1.675 -12.023 -7.574 1.00 89.00 164 VAL A CA 1
ATOM 1232 C C . VAL A 1 164 ? -0.954 -11.416 -8.778 1.00 89.00 164 VAL A C 1
ATOM 1234 O O . VAL A 1 164 ? -0.966 -12.013 -9.853 1.00 89.00 164 VAL A O 1
ATOM 1237 N N . GLY A 1 165 ? -0.262 -10.287 -8.591 1.00 85.44 165 GLY A N 1
ATOM 1238 C CA . GLY A 1 165 ? 0.587 -9.684 -9.617 1.00 85.44 165 GLY A CA 1
ATOM 1239 C C . GLY A 1 165 ? 1.688 -10.629 -10.118 1.00 85.44 165 GLY A C 1
ATOM 1240 O O . GLY A 1 165 ? 1.813 -10.819 -11.328 1.00 85.44 165 GLY A O 1
ATOM 1241 N N . ILE A 1 166 ? 2.426 -11.277 -9.203 1.00 85.75 166 ILE A N 1
ATOM 1242 C CA . ILE A 1 166 ? 3.470 -12.270 -9.540 1.00 85.75 166 ILE A CA 1
ATOM 1243 C C . ILE A 1 166 ? 2.872 -13.419 -10.342 1.00 85.75 166 ILE A C 1
ATOM 1245 O O . ILE A 1 166 ? 3.370 -13.764 -11.412 1.00 85.75 166 ILE A O 1
ATOM 1249 N N . VAL A 1 167 ? 1.805 -14.024 -9.819 1.00 89.31 167 VAL A N 1
ATOM 1250 C CA . VAL A 1 167 ? 1.183 -15.210 -10.413 1.00 89.31 167 VAL A CA 1
ATOM 1251 C C . VAL A 1 167 ? 0.669 -14.897 -11.815 1.00 89.31 167 VAL A C 1
ATOM 1253 O O . VAL A 1 167 ? 0.907 -15.678 -12.734 1.00 89.31 167 VAL A O 1
ATOM 1256 N N . ALA A 1 168 ? 0.031 -13.740 -12.005 1.00 87.44 168 ALA A N 1
ATOM 1257 C CA . ALA A 1 168 ? -0.433 -13.302 -13.315 1.00 87.44 168 ALA A CA 1
ATOM 1258 C C . ALA A 1 168 ? 0.725 -13.138 -14.313 1.00 87.44 168 ALA A C 1
ATOM 1260 O O . ALA A 1 168 ? 0.619 -13.599 -15.448 1.00 87.44 168 ALA A O 1
ATOM 1261 N N . MET A 1 169 ? 1.851 -12.545 -13.901 1.00 84.75 169 MET A N 1
ATOM 1262 C CA . MET A 1 169 ? 3.026 -12.395 -14.774 1.00 84.75 169 MET A CA 1
ATOM 1263 C C . MET A 1 169 ? 3.639 -13.730 -15.160 1.00 84.75 169 MET A C 1
ATOM 1265 O O . MET A 1 169 ? 3.904 -13.969 -16.336 1.00 84.75 169 MET A O 1
ATOM 1269 N N . VAL A 1 170 ? 3.853 -14.599 -14.174 1.00 86.31 170 VAL A N 1
ATOM 1270 C CA . VAL A 1 170 ? 4.437 -15.922 -14.390 1.00 86.31 170 VAL A CA 1
ATOM 1271 C C . VAL A 1 170 ? 3.528 -16.751 -15.301 1.00 86.31 170 VAL A C 1
ATOM 1273 O O . VAL A 1 170 ? 4.004 -17.331 -16.274 1.00 86.31 170 VAL A O 1
ATOM 1276 N N . GLY A 1 171 ? 2.215 -16.740 -15.052 1.00 88.25 171 GLY A N 1
ATOM 1277 C CA . GLY A 1 171 ? 1.226 -17.445 -15.868 1.00 88.25 171 GLY A CA 1
ATOM 1278 C C . GLY A 1 171 ? 1.175 -16.954 -17.316 1.00 88.25 171 GLY A C 1
ATOM 1279 O O . GLY A 1 171 ? 1.207 -17.770 -18.237 1.00 88.25 171 GLY A O 1
ATOM 1280 N N . LEU A 1 172 ? 1.164 -15.634 -17.537 1.00 87.06 172 LEU A N 1
ATOM 1281 C CA . LEU A 1 172 ? 1.230 -15.061 -18.886 1.00 87.06 172 LEU A CA 1
ATOM 1282 C C . LEU A 1 172 ? 2.543 -15.426 -19.591 1.00 87.06 172 LEU A C 1
ATOM 1284 O O . LEU A 1 172 ? 2.520 -15.783 -20.767 1.00 87.06 172 LEU A O 1
ATOM 1288 N N . GLY A 1 173 ? 3.673 -15.394 -18.879 1.00 84.31 173 GLY A N 1
ATOM 1289 C CA . GLY A 1 173 ? 4.974 -15.797 -19.417 1.00 84.31 173 GLY A CA 1
ATOM 1290 C C . GLY A 1 173 ? 4.984 -17.247 -19.911 1.00 84.31 173 GLY A C 1
ATOM 1291 O O . GLY A 1 173 ? 5.428 -17.511 -21.029 1.00 84.31 173 GLY A O 1
ATOM 1292 N N . PHE A 1 174 ? 4.433 -18.175 -19.124 1.00 88.12 174 PHE A N 1
ATOM 1293 C CA . PHE A 1 174 ? 4.291 -19.575 -19.534 1.00 88.12 174 PHE A CA 1
ATOM 1294 C C . PHE A 1 174 ? 3.337 -19.751 -20.719 1.00 88.12 174 PHE A C 1
ATOM 1296 O O . PHE A 1 174 ? 3.649 -20.511 -21.634 1.00 88.12 174 PHE A O 1
ATOM 1303 N N . LEU A 1 175 ? 2.210 -19.034 -20.740 1.00 88.94 175 LEU A N 1
ATOM 1304 C CA . LEU A 1 175 ? 1.252 -19.095 -21.846 1.00 88.94 175 LEU A CA 1
ATOM 1305 C C . LEU A 1 175 ? 1.894 -18.658 -23.170 1.00 88.94 175 LEU A C 1
ATOM 1307 O O . LEU A 1 175 ? 1.766 -19.354 -24.173 1.00 88.94 175 LEU A O 1
ATOM 1311 N N . PHE A 1 176 ? 2.625 -17.541 -23.172 1.00 85.06 176 PHE A N 1
ATOM 1312 C CA . PHE A 1 176 ? 3.330 -17.078 -24.369 1.00 85.06 176 PHE A CA 1
ATOM 1313 C C . PHE A 1 176 ? 4.452 -18.027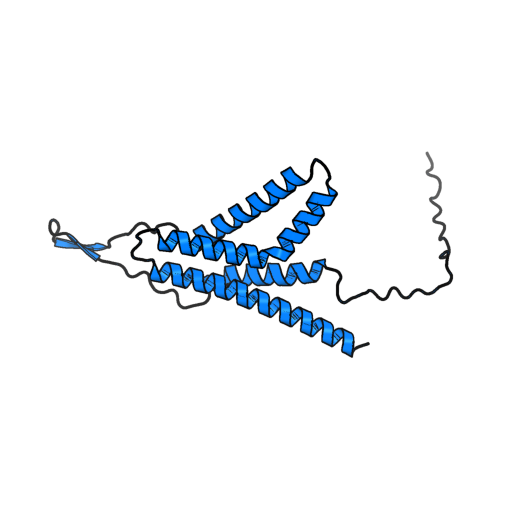 -24.796 1.00 85.06 176 PHE A C 1
ATOM 1315 O O . PHE A 1 176 ? 4.656 -18.215 -25.994 1.00 85.06 176 PHE A O 1
ATOM 1322 N N . ALA A 1 177 ? 5.157 -18.641 -23.842 1.00 81.62 177 ALA A N 1
ATOM 1323 C CA . ALA A 1 177 ? 6.169 -19.649 -24.144 1.00 81.62 177 ALA A CA 1
ATOM 1324 C C . ALA A 1 177 ? 5.565 -20.912 -24.780 1.00 81.62 177 ALA A C 1
ATOM 1326 O O . ALA A 1 177 ? 6.201 -21.503 -25.642 1.00 81.62 177 ALA A O 1
ATOM 1327 N N . ALA A 1 178 ? 4.346 -21.300 -24.394 1.00 89.06 178 ALA A N 1
ATOM 1328 C CA . ALA A 1 178 ? 3.658 -22.477 -24.926 1.00 89.06 178 ALA A CA 1
ATOM 1329 C C . ALA A 1 178 ? 3.061 -22.277 -26.334 1.00 89.06 178 ALA A C 1
ATOM 1331 O O . ALA A 1 178 ? 2.826 -23.253 -27.039 1.00 89.06 178 ALA A O 1
ATOM 1332 N N . ILE A 1 179 ? 2.786 -21.031 -26.738 1.00 91.94 179 ILE A N 1
ATOM 1333 C CA . ILE A 1 179 ? 2.229 -20.693 -28.065 1.00 91.94 179 ILE A CA 1
ATOM 1334 C C . ILE A 1 179 ? 3.328 -20.619 -29.145 1.00 91.94 179 ILE A C 1
ATOM 1336 O O . ILE A 1 179 ? 3.023 -20.608 -30.338 1.00 91.94 179 ILE A O 1
ATOM 1340 N N . ARG A 1 180 ? 4.598 -20.544 -28.738 1.00 79.56 180 ARG A N 1
ATOM 1341 C CA . ARG A 1 180 ? 5.752 -20.376 -29.625 1.00 79.56 180 ARG A CA 1
ATOM 1342 C C . ARG A 1 180 ? 6.351 -21.706 -30.069 1.00 79.56 180 ARG A C 1
ATOM 1344 O O . ARG A 1 180 ? 6.787 -21.744 -31.241 1.00 79.56 180 ARG A O 1
#

Radius of gyration: 26.77 Å; chains: 1; bounding box: 53×54×92 Å

Sequence (180 aa):
MDNPPVSIKMHAPERRRKTTTVMCCGCSCCCCCCLHTLGSIVAAAVAPALGRGQAMQMIYYYDEETGEEMPLVRKPGLSAVVVFWWMLCFLLFLGFAYAILAAQGNTSYLMVAAVIIAMAFPLIQLASAFFTAIVFACWPRPDKGYQLKQLAKITGGVVAGSIVGIVAMVGLGFLFAAIR

Secondary structure (DSSP, 8-state):
-PPPP----PPPPSS---------TT--THHHHHHHHHHHHHHHHHTTTSS--------EEE-TTT--EEE--------HHHHHHHHHHHHHHHHHHHHHHHTTT-HHHHHHHHHHHHHSHHHHHHHHHHHHHHHHHHS--TTHHHHHHHHHHHHHHHHHHHHHHHHHHHHHHHHHHHH-

Foldseek 3Di:
DDDPDDDDDDDDPPDPDPPPPPVPPQDPPPVLLCQLLVLLVVLLVCLLVPDDDDPDPFDWDQDPVVRDTDGPPPPDPDALSNQLVVQLVVLVVVLQVVQVVVCPPPVVSSVVSVSVCSNCSLVSSVVSLVVSLVVLVPDPDPCSVVRNVSSVSSNVSNVVSNVVSVVVSVVVSVVVVVVD